Protein AF-A0A9E3NUK7-F1 (afdb_monomer)

Sequence (128 aa):
MSRGVGEIEGWSAVAWVAGMGAGVLVAAGILWMLARGASDRPPEAPTYRTAGSPGSRRRSHLRGLAIVVLVVGLLSQLSYAGLYVELVRAAFGAPVRPSISGDLFFWVFLVDATVAGGALASGWRSTD

Foldseek 3Di:
DDDDPAKDWAVRVVCLLVVLLVLLLVLLVVLLVLLVVLVPDPDPDPVQPDCPRPSNVLSVLSNVLSVVSNVLSVVLSVLQVVLVVQVVCVVVVHPGMRIDGRVSSVVSCVVSCCSSVVSSVVSVVVVD

Mean predicted aligned error: 8.3 Å

Solvent-accessible surface area (backbone atoms only — not comparable to full-atom values): 7069 Å² total; per-residue (Å²): 134,83,81,65,93,52,62,36,55,40,72,58,35,53,50,51,56,52,48,52,54,50,51,38,52,50,50,24,47,51,33,46,50,54,36,49,59,69,65,72,58,78,80,76,53,86,84,54,74,52,96,74,31,72,69,56,51,52,33,52,49,28,46,48,44,22,49,49,35,48,51,52,46,51,55,52,54,56,74,44,48,65,34,54,54,33,47,53,41,33,75,72,69,43,98,55,74,29,50,40,56,39,66,61,50,49,55,49,48,52,51,49,52,50,52,42,48,50,43,49,53,54,52,53,65,69,74,113

pLDDT: mean 80.78, std 13.3, range [41.88, 94.75]

Radius of gyration: 19.94 Å; Cα contacts (8 Å, |Δi|>4): 101; chains: 1; bounding box: 59×18×53 Å

Nearest PDB structures (foldseek):
  7vg4-assembly1_A  TM=4.028E-01  e=2.591E+00  Methylorubrum extorquens AM1
  7vg5-assembly1_B  TM=3.875E-01  e=5.071E+00  Methylorubrum extorquens AM1

Structure (mmCIF, N/CA/C/O backbone):
data_AF-A0A9E3NUK7-F1
#
_entry.id   AF-A0A9E3NUK7-F1
#
loop_
_atom_site.group_PDB
_atom_site.id
_atom_site.type_symbol
_atom_site.label_atom_id
_atom_site.label_alt_id
_atom_site.label_comp_id
_atom_site.label_asym_id
_atom_site.label_entity_id
_atom_site.label_seq_id
_atom_site.pdbx_PDB_ins_code
_atom_site.Cartn_x
_atom_site.Cartn_y
_atom_site.Cartn_z
_atom_site.occupancy
_atom_site.B_iso_or_equiv
_atom_site.auth_seq_id
_atom_site.auth_comp_id
_atom_site.auth_asym_id
_atom_site.auth_atom_id
_atom_site.pdbx_PDB_model_num
ATOM 1 N N . MET A 1 1 ? -27.923 7.303 17.378 1.00 42.66 1 MET A N 1
ATOM 2 C CA . MET A 1 1 ? -26.958 7.320 16.260 1.00 42.66 1 MET A CA 1
ATOM 3 C C . MET A 1 1 ? -27.036 5.964 15.583 1.00 42.66 1 MET A C 1
ATOM 5 O O . MET A 1 1 ? -26.711 4.969 16.217 1.00 42.66 1 MET A O 1
ATOM 9 N N . SER A 1 2 ? -27.617 5.901 14.386 1.00 41.88 2 SER A N 1
ATOM 10 C CA . SER A 1 2 ? -27.745 4.664 13.611 1.00 41.88 2 SER A CA 1
ATOM 11 C C . SER A 1 2 ? -26.354 4.192 13.189 1.00 41.88 2 SER A C 1
ATOM 13 O O . SER A 1 2 ? -25.659 4.936 12.502 1.00 41.88 2 SER A O 1
ATOM 15 N N . ARG A 1 3 ? -25.945 2.991 13.612 1.00 52.12 3 ARG A N 1
ATOM 16 C CA . ARG A 1 3 ? -24.728 2.340 13.106 1.00 52.12 3 ARG A CA 1
ATOM 17 C C . ARG A 1 3 ? -24.879 2.168 11.596 1.00 52.12 3 ARG A C 1
ATOM 19 O O . ARG A 1 3 ? -25.889 1.614 11.155 1.00 52.12 3 ARG A O 1
ATOM 26 N N . GLY A 1 4 ? -23.940 2.706 10.823 1.00 54.78 4 GLY A N 1
ATOM 27 C CA . GLY A 1 4 ? -23.966 2.594 9.371 1.00 54.78 4 GLY A CA 1
ATOM 28 C C . GLY A 1 4 ? -23.778 1.136 8.971 1.00 54.78 4 GLY A C 1
ATOM 29 O O . GLY A 1 4 ? -22.843 0.477 9.421 1.00 54.78 4 GLY A O 1
ATOM 30 N N . VAL A 1 5 ? -24.674 0.611 8.138 1.00 52.59 5 VAL A N 1
ATOM 31 C CA . VAL A 1 5 ? -24.473 -0.672 7.457 1.00 52.59 5 VAL A CA 1
ATOM 32 C C . VAL A 1 5 ? -23.219 -0.515 6.588 1.00 52.59 5 VAL A C 1
ATOM 34 O O . VAL A 1 5 ? -23.287 0.119 5.541 1.00 52.59 5 VAL A O 1
ATOM 37 N N . GLY A 1 6 ? -22.067 -1.003 7.062 1.00 73.31 6 GLY A N 1
ATOM 38 C CA . GLY A 1 6 ? -20.789 -0.897 6.346 1.00 73.31 6 GLY A CA 1
ATOM 39 C C . GLY A 1 6 ? -19.540 -0.615 7.188 1.00 73.31 6 GLY A C 1
ATOM 40 O O . GLY A 1 6 ? -18.469 -0.490 6.609 1.00 73.31 6 GLY A O 1
ATOM 41 N N . GLU A 1 7 ? -19.612 -0.497 8.514 1.00 82.50 7 GLU A N 1
ATOM 42 C CA . GLU A 1 7 ? -18.404 -0.299 9.335 1.00 82.50 7 GLU A CA 1
ATOM 43 C C . GLU A 1 7 ? -17.578 -1.593 9.474 1.00 82.50 7 GLU A C 1
ATOM 45 O O . GLU A 1 7 ? -18.109 -2.669 9.752 1.00 82.50 7 GLU A O 1
ATOM 50 N N . ILE A 1 8 ? -16.260 -1.484 9.281 1.00 81.44 8 ILE A N 1
ATOM 51 C CA . ILE A 1 8 ? -15.299 -2.557 9.561 1.00 81.44 8 ILE A CA 1
ATOM 52 C C . ILE A 1 8 ? -14.780 -2.327 10.979 1.00 81.44 8 ILE A C 1
ATOM 54 O O . ILE A 1 8 ? -14.177 -1.289 11.251 1.00 81.44 8 ILE A O 1
ATOM 58 N N . GLU A 1 9 ? -15.004 -3.281 11.884 1.00 86.75 9 GLU A N 1
ATOM 59 C CA . GLU A 1 9 ? -14.712 -3.119 13.312 1.00 86.75 9 GLU A CA 1
ATOM 60 C C . GLU A 1 9 ? -13.558 -3.998 13.822 1.00 86.75 9 GLU A C 1
ATOM 62 O O . GLU A 1 9 ? -13.230 -5.078 13.310 1.00 86.75 9 GLU A O 1
ATOM 67 N N . GLY A 1 10 ? -12.982 -3.542 14.930 1.00 85.06 10 GLY A N 1
ATOM 68 C CA . GLY A 1 10 ? -12.021 -4.255 15.748 1.00 85.06 10 GLY A CA 1
ATOM 69 C C . GLY A 1 10 ? -10.706 -4.518 15.027 1.00 85.06 10 GLY A C 1
ATOM 70 O O . GLY A 1 10 ? -10.231 -3.736 14.207 1.00 85.06 10 GLY A O 1
ATOM 71 N N . TRP A 1 11 ? -10.103 -5.661 15.337 1.00 86.62 11 TRP A N 1
ATOM 72 C CA . TRP A 1 11 ? -8.810 -6.056 14.777 1.00 86.62 11 TRP A CA 1
ATOM 73 C C . TRP A 1 11 ? -8.842 -6.296 13.266 1.00 86.62 11 TRP A C 1
ATOM 75 O O . TRP A 1 11 ? -7.802 -6.204 12.620 1.00 86.62 11 TRP A O 1
ATOM 85 N N . SER A 1 12 ? -10.021 -6.554 12.690 1.00 85.06 12 SER A N 1
ATOM 86 C CA . SER A 1 12 ? -10.162 -6.713 11.241 1.00 85.06 12 SER A CA 1
ATOM 87 C C . SER A 1 12 ? -9.862 -5.407 10.497 1.00 85.06 12 SER A C 1
ATOM 89 O O . SER A 1 12 ? -9.126 -5.421 9.515 1.00 85.06 12 SER A O 1
ATOM 91 N N . ALA A 1 13 ? -10.325 -4.269 11.023 1.00 85.44 13 ALA A N 1
ATOM 92 C CA . ALA A 1 13 ? -10.046 -2.940 10.486 1.00 85.44 13 ALA A CA 1
ATOM 93 C C . ALA A 1 13 ? -8.539 -2.642 10.463 1.00 85.44 13 ALA A C 1
ATOM 95 O O . ALA A 1 13 ? -7.984 -2.194 9.461 1.00 85.44 13 ALA A O 1
ATOM 96 N N . VAL A 1 14 ? -7.861 -2.981 11.561 1.00 86.25 14 VAL A N 1
ATOM 97 C CA . VAL A 1 14 ? -6.409 -2.833 11.710 1.00 86.25 14 VAL A CA 1
ATOM 98 C C . VAL A 1 14 ? -5.666 -3.702 10.699 1.00 86.25 14 VAL A C 1
ATOM 100 O O . VAL A 1 14 ? -4.756 -3.221 10.024 1.00 86.25 14 VAL A O 1
ATOM 103 N N . ALA A 1 15 ? -6.067 -4.970 10.570 1.00 88.50 15 ALA A N 1
ATOM 104 C CA . ALA A 1 15 ? -5.456 -5.910 9.638 1.00 88.50 15 ALA A CA 1
ATOM 105 C C . ALA A 1 15 ? -5.589 -5.443 8.182 1.00 88.50 15 ALA A C 1
ATOM 107 O O . ALA A 1 15 ? -4.630 -5.554 7.422 1.00 88.50 15 ALA A O 1
ATOM 108 N N . TRP A 1 16 ? -6.732 -4.867 7.804 1.00 88.06 16 TRP A N 1
ATOM 109 C CA . TRP A 1 16 ? -6.950 -4.327 6.462 1.00 88.06 16 TRP A CA 1
ATOM 110 C C . TRP A 1 16 ? -6.052 -3.131 6.148 1.00 88.06 16 TRP A C 1
ATOM 112 O O . TRP A 1 16 ? -5.393 -3.120 5.108 1.00 88.06 16 TRP A O 1
ATOM 122 N N . VAL A 1 17 ? -5.967 -2.155 7.055 1.00 87.56 17 VAL A N 1
ATOM 123 C CA . VAL A 1 17 ? -5.115 -0.968 6.861 1.00 87.56 17 VAL A CA 1
ATOM 124 C C . VAL A 1 17 ? -3.636 -1.347 6.828 1.00 87.56 17 VAL A C 1
ATOM 126 O O . VAL A 1 17 ? -2.904 -0.901 5.940 1.00 87.56 17 VAL A O 1
ATOM 129 N N . ALA A 1 18 ? -3.206 -2.227 7.739 1.00 88.00 18 ALA A N 1
ATOM 130 C CA . ALA A 1 18 ? -1.844 -2.752 7.760 1.00 88.00 18 ALA A CA 1
ATOM 131 C C . ALA A 1 18 ? -1.526 -3.563 6.493 1.00 88.00 18 ALA A C 1
ATOM 133 O O . ALA A 1 18 ? -0.453 -3.406 5.911 1.00 88.00 18 ALA A O 1
ATOM 134 N N . GLY A 1 19 ? -2.469 -4.392 6.035 1.00 89.12 19 GLY A N 1
ATOM 135 C CA . GLY A 1 19 ? -2.349 -5.184 4.813 1.00 89.12 19 GLY A CA 1
ATOM 136 C C . GLY A 1 19 ? -2.222 -4.320 3.560 1.00 89.12 19 GLY A C 1
ATOM 137 O O . GLY A 1 19 ? -1.340 -4.570 2.739 1.00 89.12 19 GLY A O 1
ATOM 138 N N . MET A 1 20 ? -3.029 -3.261 3.437 1.00 87.94 20 MET A N 1
ATOM 139 C CA . MET A 1 20 ? -2.886 -2.272 2.362 1.00 87.94 20 MET A CA 1
ATOM 140 C C . MET A 1 20 ? -1.509 -1.610 2.387 1.00 87.94 20 MET A C 1
ATOM 142 O O . MET A 1 20 ? -0.825 -1.580 1.364 1.00 87.94 20 MET A O 1
ATOM 146 N N . GLY A 1 21 ? -1.072 -1.135 3.559 1.00 87.56 21 GLY A N 1
ATOM 147 C CA . GLY A 1 21 ? 0.247 -0.523 3.716 1.00 87.56 21 GLY A CA 1
ATOM 148 C C . GLY A 1 21 ? 1.374 -1.469 3.290 1.00 87.56 21 GLY A C 1
ATOM 149 O O . GLY A 1 21 ? 2.260 -1.083 2.528 1.00 87.56 21 GLY A O 1
ATOM 150 N N . ALA A 1 22 ? 1.304 -2.737 3.704 1.00 91.31 22 ALA A N 1
ATOM 151 C CA . ALA A 1 22 ? 2.257 -3.763 3.294 1.00 91.31 22 ALA A CA 1
ATOM 152 C C . ALA A 1 22 ? 2.230 -4.016 1.776 1.00 91.31 22 ALA A C 1
ATOM 154 O O . ALA A 1 22 ? 3.287 -4.098 1.150 1.00 91.31 22 ALA A O 1
ATOM 155 N N . GLY A 1 23 ? 1.044 -4.086 1.163 1.00 89.50 23 GLY A N 1
ATOM 156 C CA . GLY A 1 23 ? 0.888 -4.275 -0.282 1.00 89.50 23 GLY A CA 1
ATOM 157 C C . GLY A 1 23 ? 1.522 -3.151 -1.106 1.00 89.50 23 GLY A C 1
ATOM 158 O O . GLY A 1 23 ? 2.255 -3.421 -2.059 1.00 89.50 23 GLY A O 1
ATOM 159 N N . VAL A 1 24 ? 1.321 -1.894 -0.697 1.00 89.94 24 VAL A N 1
ATOM 160 C CA . VAL A 1 24 ? 1.959 -0.722 -1.323 1.00 89.94 24 VAL A CA 1
ATOM 161 C C . VAL A 1 24 ? 3.4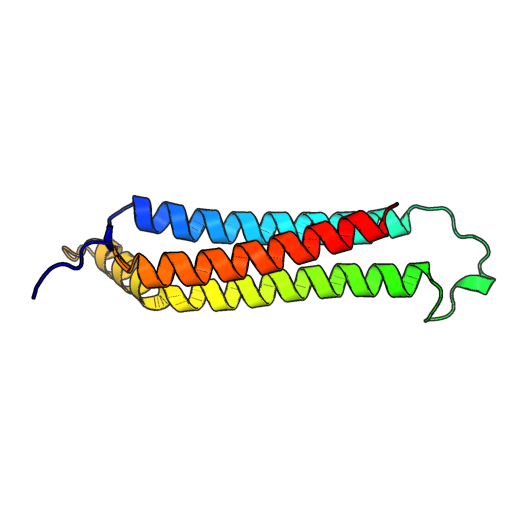85 -0.815 -1.234 1.00 89.94 24 VAL A C 1
ATOM 163 O O . VAL A 1 24 ? 4.176 -0.588 -2.231 1.00 89.94 24 VAL A O 1
ATOM 166 N N . LEU A 1 25 ? 4.027 -1.180 -0.067 1.00 92.19 25 LEU A N 1
ATOM 167 C CA . LEU A 1 25 ? 5.473 -1.337 0.122 1.00 92.19 25 LEU A CA 1
ATOM 168 C C . LEU A 1 25 ? 6.052 -2.433 -0.778 1.00 92.19 25 LEU A C 1
ATOM 170 O O . LEU A 1 25 ? 7.112 -2.238 -1.375 1.00 92.19 25 LEU A O 1
ATOM 174 N N . VAL A 1 26 ? 5.349 -3.560 -0.921 1.00 94.75 26 VAL A N 1
ATOM 175 C CA . VAL A 1 26 ? 5.745 -4.642 -1.834 1.00 94.75 26 VAL A CA 1
ATOM 176 C C . VAL A 1 26 ? 5.741 -4.154 -3.283 1.00 94.75 26 VAL A C 1
ATOM 178 O O . VAL A 1 26 ? 6.726 -4.362 -3.990 1.00 94.75 26 VAL A O 1
ATOM 181 N N . ALA A 1 27 ? 4.694 -3.450 -3.722 1.00 91.44 27 ALA A N 1
ATOM 182 C CA . ALA A 1 27 ? 4.612 -2.909 -5.080 1.00 91.44 27 ALA A CA 1
ATOM 183 C C . ALA A 1 27 ? 5.758 -1.926 -5.381 1.00 91.44 27 ALA A C 1
ATOM 185 O O . ALA A 1 27 ? 6.444 -2.048 -6.401 1.00 91.44 27 ALA A O 1
ATOM 186 N N . ALA A 1 28 ? 6.026 -0.993 -4.464 1.00 91.50 28 ALA A N 1
ATOM 187 C CA . ALA A 1 28 ? 7.153 -0.071 -4.575 1.00 91.50 28 ALA A CA 1
ATOM 188 C C . ALA A 1 28 ? 8.504 -0.811 -4.588 1.00 91.50 28 ALA A C 1
ATOM 190 O O . ALA A 1 28 ? 9.390 -0.474 -5.378 1.00 91.50 28 ALA A O 1
ATOM 191 N N . GLY A 1 29 ? 8.652 -1.850 -3.760 1.00 92.19 29 GLY A N 1
ATOM 192 C CA . GLY A 1 29 ? 9.832 -2.710 -3.709 1.00 92.19 29 GLY A CA 1
ATOM 193 C C . GLY A 1 29 ? 10.093 -3.439 -5.027 1.00 92.19 29 GLY A C 1
ATOM 194 O O . GLY A 1 29 ? 11.222 -3.414 -5.517 1.00 92.19 29 GLY A O 1
ATOM 195 N N . ILE A 1 30 ? 9.056 -4.007 -5.651 1.00 91.81 30 ILE A N 1
ATOM 196 C CA . ILE A 1 30 ? 9.150 -4.656 -6.968 1.00 91.81 30 ILE A CA 1
ATOM 197 C C . ILE A 1 30 ? 9.636 -3.653 -8.016 1.00 91.81 30 ILE A C 1
ATOM 199 O O . ILE A 1 30 ? 10.619 -3.917 -8.706 1.00 91.81 30 ILE A O 1
ATOM 203 N N . LEU A 1 31 ? 9.021 -2.469 -8.100 1.00 90.56 31 LEU A N 1
ATOM 204 C CA . LEU A 1 31 ? 9.445 -1.421 -9.039 1.00 90.56 31 LEU A CA 1
ATOM 205 C C . LEU A 1 31 ? 10.900 -0.995 -8.806 1.00 90.56 31 LEU A C 1
ATOM 207 O O . LEU A 1 31 ? 11.655 -0.775 -9.757 1.00 90.56 31 LEU A O 1
ATOM 211 N N . TRP A 1 32 ? 11.321 -0.930 -7.544 1.00 90.81 32 TRP A N 1
ATOM 212 C CA . TRP A 1 32 ? 12.698 -0.619 -7.183 1.00 90.81 32 TRP A CA 1
ATOM 213 C C . TRP A 1 32 ? 13.682 -1.730 -7.572 1.00 90.81 32 TRP A C 1
ATOM 215 O O . TRP A 1 32 ? 14.771 -1.436 -8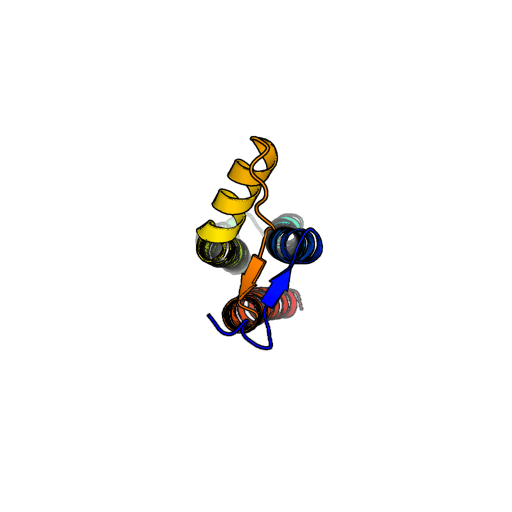.070 1.00 90.81 32 TRP A O 1
ATOM 225 N N . MET A 1 33 ? 13.308 -2.999 -7.391 1.00 88.62 33 MET A N 1
ATOM 226 C CA . MET A 1 33 ? 14.092 -4.155 -7.837 1.00 88.62 33 MET A CA 1
ATOM 227 C C . MET A 1 33 ? 14.220 -4.183 -9.362 1.00 88.62 33 MET A C 1
ATOM 229 O O . MET A 1 33 ? 15.333 -4.321 -9.868 1.00 88.62 33 MET A O 1
ATOM 233 N N . LEU A 1 34 ? 13.131 -3.944 -10.098 1.00 85.25 34 LEU A N 1
ATOM 234 C CA . LEU A 1 34 ? 13.154 -3.823 -11.560 1.00 85.25 34 LEU A CA 1
ATOM 235 C C . LEU A 1 34 ? 14.074 -2.676 -12.016 1.00 85.25 34 LEU A C 1
ATOM 237 O O . LEU A 1 34 ? 14.862 -2.832 -12.950 1.00 85.25 34 LEU A O 1
ATOM 241 N N . ALA A 1 35 ? 14.056 -1.541 -11.307 1.00 83.44 35 ALA A N 1
ATOM 242 C CA . ALA A 1 35 ? 14.955 -0.417 -11.575 1.00 83.44 35 ALA A CA 1
ATOM 243 C C . ALA A 1 35 ? 16.437 -0.728 -11.284 1.00 83.44 35 ALA A C 1
ATOM 245 O O . ALA A 1 35 ? 17.321 -0.061 -11.833 1.00 83.44 35 ALA A O 1
ATOM 246 N N . ARG A 1 36 ? 16.728 -1.695 -10.401 1.00 80.75 36 ARG A N 1
ATOM 247 C CA . ARG A 1 36 ? 18.088 -2.193 -10.136 1.00 80.75 36 ARG A CA 1
ATOM 248 C C . ARG A 1 36 ? 18.529 -3.215 -11.178 1.00 80.75 36 ARG A C 1
ATOM 250 O O . ARG A 1 36 ? 19.623 -3.053 -11.693 1.00 80.75 36 ARG A O 1
ATOM 257 N N . GLY A 1 37 ? 17.680 -4.176 -11.547 1.00 70.12 37 GLY A N 1
ATOM 258 C CA . GLY A 1 37 ? 17.998 -5.183 -12.570 1.00 70.12 37 GLY A CA 1
ATOM 259 C C . GLY A 1 37 ? 18.292 -4.580 -13.950 1.00 70.12 37 GLY A C 1
ATOM 260 O O . GLY A 1 37 ? 19.134 -5.084 -14.687 1.00 70.12 37 GLY A O 1
ATOM 261 N N . ALA A 1 38 ? 17.705 -3.422 -14.272 1.00 61.00 38 ALA A N 1
ATOM 262 C CA . ALA A 1 38 ? 18.085 -2.637 -15.452 1.00 61.00 38 ALA A CA 1
ATOM 263 C C . ALA A 1 38 ? 19.551 -2.131 -15.437 1.00 61.00 38 ALA A C 1
ATOM 265 O O . ALA A 1 38 ? 20.035 -1.653 -16.460 1.00 61.00 38 ALA A O 1
ATOM 266 N N . SER A 1 39 ? 20.251 -2.209 -14.297 1.00 56.03 39 SER A N 1
ATOM 267 C CA . SER A 1 39 ? 21.649 -1.796 -14.112 1.00 56.03 39 SER A CA 1
ATOM 268 C C . SER A 1 39 ? 22.668 -2.902 -14.405 1.00 56.03 39 SER A C 1
ATOM 270 O O . SER A 1 39 ? 23.831 -2.567 -14.622 1.00 56.03 39 SER A O 1
ATOM 272 N N . ASP A 1 40 ? 22.254 -4.173 -14.397 1.00 56.47 40 ASP A N 1
ATOM 273 C CA . ASP A 1 40 ? 23.157 -5.331 -14.516 1.00 56.47 40 ASP A CA 1
ATOM 274 C C . ASP A 1 40 ? 23.311 -5.828 -15.961 1.00 56.47 40 ASP A C 1
ATOM 276 O O . ASP A 1 40 ? 24.111 -6.722 -16.239 1.00 56.47 40 ASP A O 1
ATOM 280 N N . ARG A 1 41 ? 22.581 -5.233 -16.916 1.00 57.09 41 ARG A N 1
ATOM 281 C CA . ARG A 1 41 ? 22.853 -5.453 -18.342 1.00 57.09 41 ARG A CA 1
ATOM 282 C C . ARG A 1 41 ? 24.204 -4.805 -18.683 1.00 57.09 41 ARG A C 1
ATOM 284 O O . ARG A 1 41 ? 24.401 -3.635 -18.338 1.00 57.09 41 ARG A O 1
ATOM 291 N N . PRO A 1 42 ? 25.138 -5.542 -19.314 1.00 50.28 42 PRO A N 1
ATOM 292 C CA . PRO A 1 42 ? 26.485 -5.051 -19.564 1.00 50.28 42 PRO A CA 1
ATOM 293 C C . PRO A 1 42 ? 26.426 -3.741 -20.359 1.00 50.28 42 PRO A C 1
ATOM 295 O O . PRO A 1 42 ? 25.582 -3.601 -21.246 1.00 50.28 42 PRO A O 1
ATOM 298 N N . PRO A 1 43 ? 27.277 -2.756 -20.029 1.00 53.03 43 PRO A N 1
ATOM 299 C CA . PRO A 1 43 ? 27.250 -1.461 -20.685 1.00 53.03 43 PRO A CA 1
ATOM 300 C C . PRO A 1 43 ? 27.580 -1.632 -22.169 1.00 53.03 43 PRO A C 1
ATOM 302 O O . PRO A 1 43 ? 28.724 -1.909 -22.529 1.00 53.03 43 PRO A O 1
ATOM 305 N N . GLU A 1 44 ? 26.588 -1.429 -23.035 1.00 55.59 44 GLU A N 1
ATOM 306 C CA . GLU A 1 44 ? 26.821 -1.159 -24.451 1.00 55.59 44 GLU A CA 1
ATOM 307 C C . GLU A 1 44 ? 27.571 0.172 -24.556 1.00 55.59 44 GLU A C 1
ATOM 309 O O . GLU A 1 44 ? 26.975 1.240 -24.530 1.00 55.59 44 GLU A O 1
ATOM 314 N N . ALA A 1 45 ? 28.899 0.075 -24.598 1.00 54.97 45 ALA A N 1
ATOM 315 C CA . ALA A 1 45 ? 29.885 1.135 -24.775 1.00 54.97 45 ALA A CA 1
ATOM 316 C C . ALA A 1 45 ? 29.832 2.337 -23.782 1.00 54.97 45 ALA A C 1
ATOM 318 O O . ALA A 1 45 ? 28.803 2.979 -23.563 1.00 54.97 45 ALA A O 1
ATOM 319 N N . PRO A 1 46 ? 30.982 2.756 -23.217 1.00 55.44 46 PRO A N 1
ATOM 320 C CA . PRO A 1 46 ? 31.072 3.912 -22.312 1.00 55.44 46 PRO A CA 1
ATOM 321 C C . PRO A 1 46 ? 30.608 5.246 -22.934 1.00 55.44 46 PRO A C 1
ATOM 323 O O . PRO A 1 46 ? 30.329 6.195 -22.203 1.00 55.44 46 PRO A O 1
ATOM 326 N N . THR A 1 47 ? 30.457 5.315 -24.258 1.00 55.12 47 THR A N 1
ATOM 327 C CA . THR A 1 47 ? 29.950 6.477 -25.004 1.00 55.12 47 THR A CA 1
ATOM 328 C C . THR A 1 47 ? 28.435 6.693 -24.886 1.00 55.12 47 THR A C 1
ATOM 330 O O . THR A 1 47 ? 27.980 7.814 -25.096 1.00 55.12 47 THR A O 1
ATOM 333 N N . TYR A 1 48 ? 27.648 5.689 -24.477 1.00 51.94 48 TYR A N 1
ATOM 334 C CA . TYR A 1 48 ? 26.190 5.816 -24.289 1.00 51.94 48 TYR A CA 1
ATOM 335 C C . TYR A 1 48 ? 25.774 6.272 -22.884 1.00 51.94 48 TYR A C 1
ATOM 337 O O . TYR A 1 48 ? 24.585 6.371 -22.576 1.00 51.94 48 TYR A O 1
ATOM 345 N N . ARG A 1 49 ? 26.726 6.575 -21.995 1.00 55.12 49 ARG A N 1
ATOM 346 C CA . ARG A 1 49 ? 26.445 7.004 -20.616 1.00 55.12 49 ARG A CA 1
ATOM 347 C C . ARG A 1 49 ? 26.229 8.517 -20.493 1.00 55.12 49 ARG A C 1
ATOM 349 O O . ARG A 1 49 ? 26.598 9.118 -19.492 1.00 55.12 49 ARG A O 1
ATOM 356 N N . THR A 1 50 ? 25.631 9.151 -21.494 1.00 58.03 50 THR A N 1
ATOM 357 C CA . THR A 1 50 ? 25.113 10.515 -21.359 1.00 58.03 50 THR A CA 1
ATOM 358 C C . THR A 1 50 ? 23.766 10.477 -20.637 1.00 58.03 50 THR A C 1
ATOM 360 O O . THR A 1 50 ? 22.950 9.572 -20.841 1.00 58.03 50 THR A O 1
ATOM 363 N N . ALA A 1 51 ? 23.533 11.443 -19.744 1.00 53.16 51 ALA A N 1
ATOM 364 C CA . ALA A 1 51 ? 22.238 11.637 -19.101 1.00 53.16 51 ALA A CA 1
ATOM 365 C C . ALA A 1 51 ? 21.165 11.779 -20.195 1.00 53.16 51 ALA A C 1
ATOM 367 O O . ALA A 1 51 ? 21.155 12.762 -20.928 1.00 53.16 51 ALA A O 1
ATOM 368 N N . GLY A 1 52 ? 20.314 10.762 -20.361 1.00 58.16 52 GLY A N 1
ATOM 369 C CA . GLY A 1 52 ? 19.333 10.721 -21.446 1.00 58.16 52 GLY A CA 1
ATOM 370 C C . GLY A 1 52 ? 19.359 9.467 -22.317 1.00 58.16 52 GLY A C 1
ATOM 371 O O . GLY A 1 52 ? 18.440 9.323 -23.124 1.00 58.16 52 GLY A O 1
ATOM 372 N N . SER A 1 53 ? 20.315 8.548 -22.145 1.00 61.66 53 SER A N 1
ATOM 373 C CA . SER A 1 53 ? 20.280 7.250 -22.832 1.00 61.66 53 SER A CA 1
ATOM 374 C C . SER A 1 53 ? 19.059 6.406 -22.426 1.00 61.66 53 SER A C 1
ATOM 376 O O . SER A 1 53 ? 18.566 6.558 -21.299 1.00 61.66 53 SER A O 1
ATOM 378 N N . PRO A 1 54 ? 18.544 5.516 -23.298 1.00 66.56 54 PRO A N 1
ATOM 379 C CA . PRO A 1 54 ? 17.281 4.804 -23.069 1.00 66.56 54 PRO A CA 1
ATOM 380 C C . PRO A 1 54 ? 17.208 4.063 -21.723 1.00 66.56 54 PRO A C 1
ATOM 382 O O . PRO A 1 54 ? 16.202 4.155 -21.017 1.00 66.56 54 PRO A O 1
ATOM 385 N N . GLY A 1 55 ? 18.303 3.422 -21.299 1.00 66.12 55 GLY A N 1
ATOM 386 C CA . GLY A 1 55 ? 18.389 2.752 -19.995 1.00 66.12 55 GLY A CA 1
ATOM 387 C C . GLY A 1 55 ? 18.317 3.708 -18.795 1.00 66.12 55 GLY A C 1
ATOM 388 O O . GLY A 1 55 ? 17.724 3.372 -17.769 1.00 66.12 55 GLY A O 1
ATOM 389 N N . SER A 1 56 ? 18.849 4.930 -18.919 1.00 68.81 56 SER A N 1
ATOM 390 C CA . SER A 1 56 ? 18.810 5.928 -17.838 1.00 68.81 56 SER A CA 1
ATOM 391 C C . SER A 1 56 ? 17.410 6.521 -17.633 1.00 68.81 56 SER A C 1
ATOM 393 O O . SER A 1 56 ? 16.962 6.629 -16.489 1.00 68.81 56 SER A O 1
ATOM 395 N N . ARG A 1 57 ? 16.682 6.808 -18.726 1.00 72.75 57 ARG A N 1
ATOM 396 C CA . ARG A 1 57 ? 15.277 7.266 -18.694 1.00 72.75 57 ARG A CA 1
ATOM 397 C C . ARG A 1 57 ? 14.342 6.208 -18.119 1.00 72.75 57 ARG A C 1
ATOM 399 O O . ARG A 1 57 ? 13.435 6.510 -17.350 1.00 72.75 57 ARG A O 1
ATOM 406 N N . ARG A 1 58 ? 14.581 4.945 -18.464 1.00 75.44 58 ARG A N 1
ATOM 407 C CA . ARG A 1 58 ? 13.770 3.827 -17.986 1.00 75.44 58 ARG A CA 1
ATOM 408 C C . ARG A 1 58 ? 13.922 3.603 -16.479 1.00 75.44 58 ARG A C 1
ATOM 410 O O . ARG A 1 58 ? 12.936 3.416 -15.770 1.00 75.44 58 ARG A O 1
ATOM 417 N N . ARG A 1 59 ? 15.150 3.709 -15.967 1.00 78.06 59 ARG A N 1
ATOM 418 C CA . ARG A 1 59 ? 15.444 3.626 -14.530 1.00 78.06 59 ARG A CA 1
ATOM 419 C C . ARG A 1 59 ? 14.824 4.777 -13.738 1.00 78.06 59 ARG A C 1
ATOM 421 O O . ARG A 1 59 ? 14.284 4.539 -12.657 1.00 78.06 59 ARG A O 1
ATOM 428 N N . SER A 1 60 ? 14.915 6.012 -14.240 1.00 83.56 60 SER A N 1
ATOM 429 C CA . SER A 1 60 ? 14.295 7.164 -13.574 1.00 83.56 60 SER A CA 1
ATOM 430 C C . SER A 1 60 ? 12.771 7.046 -13.558 1.00 83.56 60 SER A C 1
ATOM 432 O O . SER A 1 60 ? 12.164 7.356 -12.538 1.00 83.56 60 SER A O 1
ATOM 434 N N . HIS A 1 61 ? 12.169 6.514 -14.626 1.00 86.06 61 HIS A N 1
ATOM 435 C CA . HIS A 1 61 ? 10.732 6.262 -14.694 1.00 86.06 61 HIS A CA 1
ATOM 436 C C . HIS A 1 61 ? 10.258 5.243 -13.646 1.00 86.06 61 HIS A C 1
ATOM 438 O O . HIS A 1 61 ? 9.363 5.558 -12.867 1.00 86.06 61 HIS A O 1
ATOM 444 N N . LEU A 1 62 ? 10.893 4.066 -13.549 1.00 86.94 62 LEU A N 1
ATOM 445 C CA . LEU A 1 62 ? 10.524 3.042 -12.554 1.00 86.94 62 LEU A CA 1
ATOM 446 C C . LEU A 1 62 ? 10.683 3.537 -11.109 1.00 86.94 62 LEU A C 1
ATOM 448 O O . LEU A 1 62 ? 9.838 3.262 -10.259 1.00 86.94 62 LEU A O 1
ATOM 452 N N . ARG A 1 63 ? 11.741 4.310 -10.826 1.00 87.19 63 ARG A N 1
ATOM 453 C CA . ARG A 1 63 ? 11.914 4.965 -9.520 1.00 87.19 63 ARG A CA 1
ATOM 454 C C . ARG A 1 63 ? 10.827 5.999 -9.253 1.00 87.19 63 ARG A C 1
ATOM 456 O O . ARG A 1 63 ? 10.315 6.048 -8.142 1.00 87.19 63 ARG A O 1
ATOM 463 N N . GLY A 1 64 ? 10.472 6.794 -10.262 1.00 88.00 64 GLY A N 1
ATOM 464 C CA . GLY A 1 64 ? 9.367 7.746 -10.186 1.00 88.00 64 GLY A CA 1
ATOM 465 C C . GLY A 1 64 ? 8.048 7.051 -9.851 1.00 88.00 64 GLY A C 1
ATOM 466 O O . GLY A 1 64 ? 7.371 7.469 -8.920 1.00 88.00 64 GLY A O 1
ATOM 467 N N . LEU A 1 65 ? 7.735 5.941 -10.526 1.00 91.00 65 LEU A N 1
ATOM 468 C CA . LEU A 1 65 ? 6.553 5.127 -10.228 1.00 91.00 65 LEU A CA 1
ATOM 469 C C . LEU A 1 65 ? 6.574 4.583 -8.795 1.00 91.00 65 LEU A C 1
ATOM 471 O O . LEU A 1 65 ? 5.573 4.698 -8.096 1.00 91.00 65 LEU A O 1
ATOM 475 N N . ALA A 1 66 ? 7.709 4.050 -8.329 1.00 91.12 66 ALA A N 1
ATOM 476 C CA . ALA A 1 66 ? 7.840 3.570 -6.953 1.00 91.12 66 ALA A CA 1
ATOM 477 C C . ALA A 1 66 ? 7.584 4.689 -5.928 1.00 91.12 66 ALA A C 1
ATOM 479 O O . ALA A 1 66 ? 6.876 4.475 -4.949 1.00 91.12 66 ALA A O 1
ATOM 480 N N . ILE A 1 67 ? 8.114 5.894 -6.171 1.00 93.12 67 ILE A N 1
ATOM 481 C CA . ILE A 1 67 ? 7.884 7.063 -5.311 1.00 93.12 67 ILE A CA 1
ATOM 482 C C . ILE A 1 67 ? 6.409 7.465 -5.326 1.00 93.12 67 ILE A C 1
ATOM 484 O O . ILE A 1 67 ? 5.847 7.698 -4.263 1.00 93.12 67 ILE A O 1
ATOM 488 N N . VAL A 1 68 ? 5.770 7.516 -6.499 1.00 92.38 68 VAL A N 1
ATOM 489 C CA . VAL A 1 68 ? 4.337 7.830 -6.610 1.00 92.38 68 VAL A CA 1
ATOM 490 C C . VAL A 1 68 ? 3.507 6.832 -5.806 1.00 92.38 68 VAL A C 1
ATOM 492 O O . VAL A 1 68 ? 2.675 7.254 -5.012 1.00 92.38 68 VAL A O 1
ATOM 495 N N . VAL A 1 69 ? 3.775 5.530 -5.942 1.00 92.12 69 VAL A N 1
ATOM 496 C CA . VAL A 1 69 ? 3.087 4.479 -5.173 1.00 92.12 69 VAL A CA 1
ATOM 497 C C . VAL A 1 69 ? 3.265 4.685 -3.665 1.00 92.12 69 VAL A C 1
ATOM 499 O O . VAL A 1 69 ? 2.287 4.616 -2.927 1.00 92.12 69 VAL A O 1
ATOM 502 N N . LEU A 1 70 ? 4.478 5.009 -3.203 1.00 92.12 70 LEU A N 1
ATOM 503 C CA . LEU A 1 70 ? 4.735 5.295 -1.786 1.00 92.12 70 LEU A CA 1
ATOM 504 C C . LEU A 1 70 ? 4.011 6.552 -1.293 1.00 92.12 70 LEU A C 1
ATOM 506 O O . LEU A 1 70 ? 3.464 6.542 -0.195 1.00 92.12 70 LEU A O 1
ATOM 510 N N . VAL A 1 71 ? 4.007 7.629 -2.082 1.00 92.19 71 VAL A N 1
ATOM 511 C CA . VAL A 1 71 ? 3.335 8.886 -1.721 1.00 92.19 71 VAL A CA 1
ATOM 512 C C . VAL A 1 71 ? 1.828 8.682 -1.645 1.00 92.19 71 VAL A C 1
ATOM 514 O O . VAL A 1 71 ? 1.222 9.088 -0.657 1.00 92.19 71 VAL A O 1
ATOM 517 N N . VAL A 1 72 ? 1.228 8.031 -2.645 1.00 91.50 72 VAL A N 1
ATOM 518 C CA . VAL A 1 72 ? -0.209 7.733 -2.638 1.00 91.50 72 VAL A CA 1
ATOM 519 C C . VAL A 1 72 ? -0.555 6.850 -1.445 1.00 91.50 72 VAL A C 1
ATOM 521 O O . VAL A 1 72 ? -1.424 7.224 -0.667 1.00 91.50 72 VAL A O 1
ATOM 524 N N . GLY A 1 73 ? 0.189 5.765 -1.212 1.00 89.06 73 GLY A N 1
ATOM 525 C CA . GLY A 1 73 ? -0.059 4.918 -0.049 1.00 89.06 73 GLY A CA 1
ATOM 526 C C . GLY A 1 73 ? 0.096 5.657 1.281 1.00 89.06 73 GLY A C 1
ATOM 527 O O . GLY A 1 73 ? -0.706 5.445 2.182 1.00 89.06 73 GLY A O 1
ATOM 528 N N . LEU A 1 74 ? 1.065 6.571 1.416 1.00 89.62 74 LEU A N 1
ATOM 529 C CA . LEU A 1 74 ? 1.200 7.402 2.617 1.00 89.62 74 LEU A CA 1
ATOM 530 C C . LEU A 1 74 ? -0.025 8.306 2.823 1.00 89.62 74 LEU A C 1
ATOM 532 O O . LEU A 1 74 ? -0.536 8.390 3.939 1.00 89.62 74 LEU A O 1
ATOM 536 N N . LEU A 1 75 ? -0.507 8.962 1.763 1.00 89.44 75 LEU A N 1
ATOM 537 C CA . LEU A 1 75 ? -1.716 9.789 1.822 1.00 89.44 75 LEU A CA 1
ATOM 538 C C . LEU A 1 75 ? -2.947 8.953 2.200 1.00 89.44 75 LEU A C 1
ATOM 540 O O . LEU A 1 75 ? -3.739 9.381 3.037 1.00 89.44 75 LEU A O 1
ATOM 544 N N . SER A 1 76 ? -3.057 7.740 1.664 1.00 85.88 76 SER A N 1
ATOM 545 C CA . SER A 1 76 ? -4.109 6.778 1.997 1.00 85.88 76 SER A CA 1
ATOM 546 C C . SER A 1 76 ? -4.057 6.342 3.464 1.00 85.88 76 SER A C 1
ATOM 548 O O . SER A 1 76 ? -5.093 6.264 4.119 1.00 85.88 76 SER A O 1
ATOM 550 N N . GLN A 1 77 ? -2.863 6.141 4.039 1.00 87.38 77 GLN A N 1
ATOM 551 C CA . GLN A 1 77 ? -2.720 5.861 5.475 1.00 87.38 77 GLN A CA 1
ATOM 552 C C . GLN A 1 77 ? -3.186 7.045 6.343 1.00 87.38 77 GLN A C 1
ATOM 554 O O . GLN A 1 77 ? -3.812 6.832 7.381 1.00 87.38 77 GLN A O 1
ATOM 559 N N . LEU A 1 78 ? -2.965 8.295 5.911 1.00 87.81 78 LEU A N 1
ATOM 560 C CA . LEU A 1 78 ? -3.463 9.479 6.629 1.00 87.81 78 LEU A CA 1
ATOM 561 C C . LEU A 1 78 ? -4.996 9.548 6.665 1.00 87.81 78 LEU A C 1
ATOM 563 O O . LEU A 1 78 ? -5.554 10.042 7.645 1.00 87.81 78 LEU A O 1
ATOM 567 N N . SER A 1 79 ? -5.690 9.011 5.658 1.00 86.31 79 SER A N 1
ATOM 568 C CA . SER A 1 79 ? -7.158 8.910 5.668 1.00 86.31 79 SER A CA 1
ATOM 569 C C . SER A 1 79 ? -7.689 8.042 6.816 1.00 86.31 79 SER A C 1
ATOM 571 O O . SER A 1 79 ? -8.828 8.224 7.241 1.00 86.31 79 SER A O 1
ATOM 573 N N . TYR A 1 80 ? -6.854 7.162 7.380 1.00 86.06 80 TYR A N 1
ATOM 574 C CA . TYR A 1 80 ? -7.175 6.331 8.541 1.00 86.06 80 TYR A CA 1
ATOM 575 C C . TYR A 1 80 ? -6.683 6.923 9.876 1.00 86.06 80 TYR A C 1
ATOM 577 O O . TYR A 1 80 ? -6.638 6.216 10.880 1.00 86.06 80 TYR A O 1
ATOM 585 N N 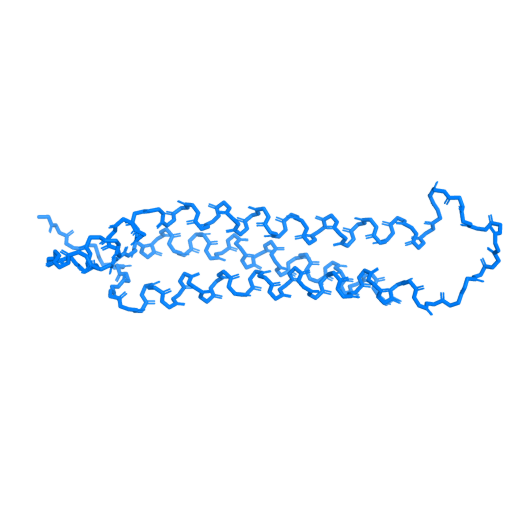. ALA A 1 81 ? -6.360 8.225 9.938 1.00 82.56 81 ALA A N 1
ATOM 586 C CA . ALA A 1 81 ? -5.947 8.920 11.169 1.00 82.56 81 ALA A CA 1
ATOM 587 C C . ALA A 1 81 ? -6.870 8.639 12.373 1.00 82.56 81 ALA A C 1
ATOM 589 O O . ALA A 1 81 ? -6.390 8.429 13.488 1.00 82.56 81 ALA A O 1
ATOM 590 N N . GLY A 1 82 ? -8.187 8.579 12.142 1.00 80.56 82 GLY A N 1
ATOM 591 C CA . GLY A 1 82 ? -9.178 8.256 13.174 1.00 80.56 82 GLY A CA 1
ATOM 592 C C . GLY A 1 82 ? -8.956 6.882 13.814 1.00 80.56 82 GLY A C 1
ATOM 593 O O . GLY A 1 82 ? -8.929 6.781 15.040 1.00 80.56 82 GLY A O 1
ATOM 594 N N . LEU A 1 83 ? -8.675 5.855 13.004 1.00 84.19 83 LEU A N 1
ATOM 595 C CA . LEU A 1 83 ? -8.375 4.503 13.482 1.00 84.19 83 LEU A CA 1
ATOM 596 C C . LEU A 1 83 ? -7.137 4.487 14.388 1.00 84.19 83 LEU A C 1
ATOM 598 O O . LEU A 1 83 ? -7.126 3.808 15.413 1.00 84.19 83 LEU A O 1
ATOM 602 N N . TYR A 1 84 ? -6.096 5.252 14.046 1.00 82.62 84 TYR A N 1
ATOM 603 C CA . TYR A 1 84 ? -4.893 5.337 14.878 1.00 82.62 84 TYR A CA 1
ATOM 604 C C . TYR A 1 84 ? -5.172 5.991 16.230 1.00 82.62 84 TYR A C 1
ATOM 606 O O . TYR A 1 84 ? -4.670 5.525 17.250 1.00 82.62 84 TYR A O 1
ATOM 614 N N . VAL A 1 85 ? -6.006 7.033 16.266 1.00 86.62 85 VAL A N 1
ATOM 615 C CA . VAL A 1 85 ? -6.431 7.654 17.529 1.00 86.62 85 VAL A CA 1
ATOM 616 C C . VAL A 1 85 ? -7.208 6.656 18.388 1.00 86.62 85 VAL A C 1
ATOM 618 O O . VAL A 1 85 ? -6.983 6.579 19.597 1.00 86.62 85 VAL A O 1
ATOM 621 N N . GLU A 1 86 ? -8.096 5.867 17.784 1.00 85.62 86 GLU A N 1
ATOM 622 C CA . GLU A 1 86 ? -8.850 4.821 18.483 1.00 85.62 86 GLU A CA 1
ATOM 623 C C . GLU A 1 86 ? -7.941 3.712 19.020 1.00 85.62 86 GLU A C 1
ATOM 625 O O . GLU A 1 86 ? -8.103 3.302 20.168 1.00 85.62 86 GLU A O 1
ATOM 630 N N . LEU A 1 87 ? -6.935 3.288 18.250 1.00 85.19 87 LEU A N 1
ATOM 631 C CA . LEU A 1 87 ? -5.920 2.327 18.690 1.00 85.19 87 LEU A CA 1
ATOM 632 C C . LEU A 1 87 ? -5.096 2.844 19.869 1.00 85.19 87 LEU A C 1
ATOM 634 O O . LEU A 1 87 ? -4.887 2.115 20.837 1.00 85.19 87 LEU A O 1
ATOM 638 N N . VAL A 1 88 ? -4.660 4.104 19.816 1.00 88.00 88 VAL A N 1
ATOM 639 C CA . VAL A 1 88 ? -3.931 4.739 20.920 1.00 88.00 88 VAL A CA 1
ATOM 640 C C . VAL A 1 88 ? -4.806 4.771 22.172 1.00 88.00 88 VAL A C 1
ATOM 642 O O . VAL A 1 88 ? -4.365 4.371 23.245 1.00 88.00 88 VAL A O 1
ATOM 645 N N . ARG A 1 89 ? -6.076 5.170 22.048 1.00 85.44 89 ARG A N 1
ATOM 646 C CA . ARG A 1 89 ? -7.023 5.177 23.176 1.00 85.44 89 ARG A CA 1
ATOM 647 C C . ARG A 1 89 ? -7.259 3.780 23.749 1.00 85.44 89 ARG A C 1
ATOM 649 O O . ARG A 1 89 ? -7.265 3.633 24.970 1.00 85.44 89 ARG A O 1
ATOM 656 N N . ALA A 1 90 ? -7.414 2.769 22.896 1.00 85.19 90 ALA A N 1
ATOM 657 C CA . ALA A 1 90 ? -7.555 1.379 23.320 1.00 85.19 90 ALA A CA 1
ATOM 658 C C . ALA A 1 90 ? -6.301 0.880 24.062 1.00 85.19 90 ALA A C 1
ATOM 660 O O . ALA A 1 90 ? -6.421 0.216 25.089 1.00 85.19 90 ALA A O 1
ATOM 661 N N . ALA A 1 91 ? -5.101 1.261 23.607 1.00 87.25 91 ALA A N 1
ATOM 662 C CA . ALA A 1 91 ? -3.842 0.933 24.280 1.00 87.25 91 ALA A CA 1
ATOM 663 C C . ALA A 1 91 ? -3.722 1.576 25.676 1.00 87.25 91 ALA A C 1
ATOM 665 O O . ALA A 1 91 ? -3.117 0.991 26.571 1.00 87.25 91 ALA A O 1
ATOM 666 N N . PHE A 1 92 ? -4.352 2.735 25.889 1.00 91.88 92 PHE A N 1
ATOM 667 C CA . PHE A 1 92 ? -4.468 3.387 27.199 1.00 91.88 92 PHE A CA 1
ATOM 668 C C . PHE A 1 92 ? -5.676 2.908 28.029 1.00 91.88 92 PHE A C 1
ATOM 670 O O . PHE A 1 92 ? -6.036 3.541 29.020 1.00 91.88 92 PHE A O 1
ATOM 677 N N . GLY A 1 93 ? -6.305 1.789 27.654 1.00 85.94 93 GLY A N 1
ATOM 678 C CA . GLY A 1 93 ? -7.363 1.148 28.440 1.00 85.94 93 GLY A CA 1
ATOM 679 C C . GLY A 1 93 ? -8.753 1.772 28.291 1.00 85.94 93 GLY A C 1
ATOM 680 O O . GLY A 1 93 ? -9.660 1.418 29.044 1.00 85.94 93 GLY A O 1
ATOM 681 N N . ALA A 1 94 ? -8.959 2.678 27.330 1.00 83.38 94 ALA A N 1
ATOM 682 C CA . ALA A 1 94 ? -10.295 3.179 27.031 1.00 83.38 94 ALA A CA 1
ATOM 683 C C . ALA A 1 94 ? -11.141 2.082 26.347 1.00 83.38 94 ALA A C 1
ATOM 685 O O . ALA A 1 94 ? -10.624 1.364 25.487 1.00 83.38 94 ALA A O 1
ATOM 686 N N . PRO A 1 95 ? -12.450 1.968 26.645 1.00 82.19 95 PRO A N 1
ATOM 687 C CA . PRO A 1 95 ? -13.340 0.967 26.050 1.00 82.19 95 PRO A CA 1
ATOM 688 C C . PRO A 1 95 ? -13.782 1.365 24.628 1.00 82.19 95 PRO A C 1
ATOM 690 O O . PRO A 1 95 ? -14.971 1.413 24.318 1.00 82.19 95 PRO A O 1
ATOM 693 N N . VAL A 1 96 ? -12.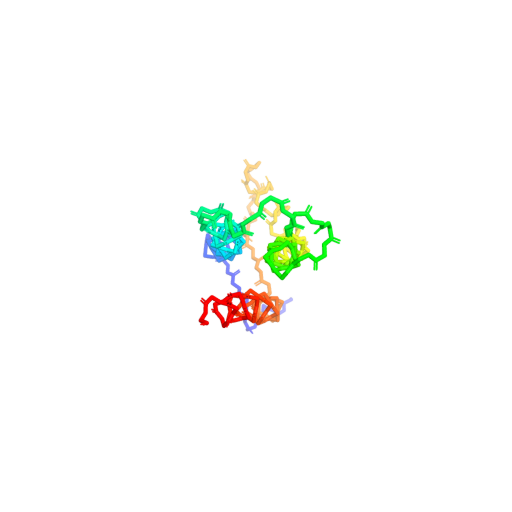824 1.692 23.760 1.00 83.06 96 VAL A N 1
ATOM 694 C CA . VAL A 1 96 ? -13.054 2.084 22.364 1.00 83.06 96 VAL A CA 1
ATOM 695 C C . VAL A 1 96 ? -12.761 0.887 21.466 1.00 83.06 96 VAL A C 1
ATOM 697 O O . VAL A 1 96 ? -11.755 0.201 21.648 1.00 83.06 96 VAL A O 1
ATOM 700 N N . ARG A 1 97 ? -13.637 0.619 20.495 1.00 81.62 97 ARG A N 1
ATOM 701 C CA . ARG A 1 97 ? -13.401 -0.395 19.463 1.00 81.62 97 ARG A CA 1
ATOM 702 C C . ARG A 1 97 ? -12.899 0.306 18.201 1.00 81.62 97 ARG A C 1
ATOM 704 O O . ARG A 1 97 ? -13.630 1.162 17.716 1.00 81.62 97 ARG A O 1
ATOM 711 N N . PRO A 1 98 ? -11.705 -0.042 17.686 1.00 85.00 98 PRO A N 1
ATOM 712 C CA . PRO A 1 98 ? -11.205 0.513 16.434 1.00 85.00 98 PRO A CA 1
ATOM 713 C C . PRO A 1 98 ? -12.205 0.266 15.303 1.00 85.00 98 PRO A C 1
ATOM 715 O O . PRO A 1 98 ? -12.715 -0.848 15.185 1.00 85.00 98 PRO A O 1
ATOM 718 N N . SER A 1 99 ? -12.491 1.269 14.484 1.00 86.50 99 SER A N 1
ATOM 719 C CA . SER A 1 99 ? -13.458 1.162 13.394 1.00 86.50 99 SER A CA 1
ATOM 720 C C . SER A 1 99 ? -13.058 1.996 12.180 1.00 86.50 99 SER A C 1
ATOM 722 O O . SER A 1 99 ? -12.334 2.988 12.280 1.00 86.50 99 SER A O 1
ATOM 724 N N . ILE A 1 100 ? -13.506 1.566 11.001 1.00 87.19 100 ILE A N 1
ATOM 725 C CA . ILE A 1 100 ? -13.320 2.283 9.737 1.00 87.19 100 ILE A CA 1
ATOM 726 C C . ILE A 1 100 ? -14.646 2.284 8.984 1.00 87.19 100 ILE A C 1
ATOM 728 O O . ILE A 1 100 ? -15.314 1.253 8.883 1.00 87.19 100 ILE A O 1
ATOM 732 N N . SER A 1 101 ? -14.998 3.428 8.397 1.00 87.19 101 SER A N 1
ATOM 733 C CA . SER A 1 101 ? -16.102 3.513 7.439 1.00 87.19 101 SER A CA 1
ATOM 734 C C . SER A 1 101 ? -15.796 2.663 6.202 1.00 87.19 101 SER A C 1
ATOM 736 O O . SER A 1 101 ? -14.801 2.904 5.518 1.00 87.19 101 SER A O 1
ATOM 738 N N . GLY A 1 102 ? -16.657 1.694 5.885 1.00 84.62 102 GLY A N 1
ATOM 739 C CA . GLY A 1 102 ? -16.488 0.842 4.707 1.00 84.62 102 GLY A CA 1
ATOM 740 C C . GLY A 1 102 ? -16.499 1.606 3.387 1.00 84.62 102 GLY A C 1
ATOM 741 O O . GLY A 1 102 ? -15.807 1.197 2.463 1.00 84.62 102 GLY A O 1
ATOM 742 N N . ASP A 1 103 ? -17.211 2.734 3.306 1.00 87.50 103 ASP A N 1
A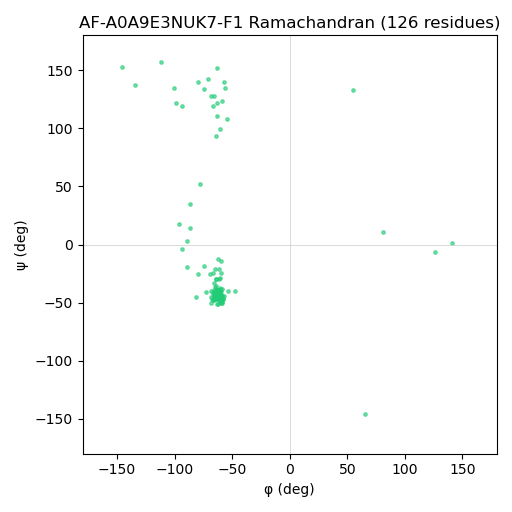TOM 743 C CA . ASP A 1 103 ? -17.197 3.605 2.123 1.00 87.50 103 ASP A CA 1
ATOM 744 C C . ASP A 1 103 ? -15.814 4.249 1.940 1.00 87.50 103 ASP A C 1
ATOM 746 O O . ASP A 1 103 ? -15.208 4.153 0.874 1.00 87.50 103 ASP A O 1
ATOM 750 N N . LEU A 1 104 ? -1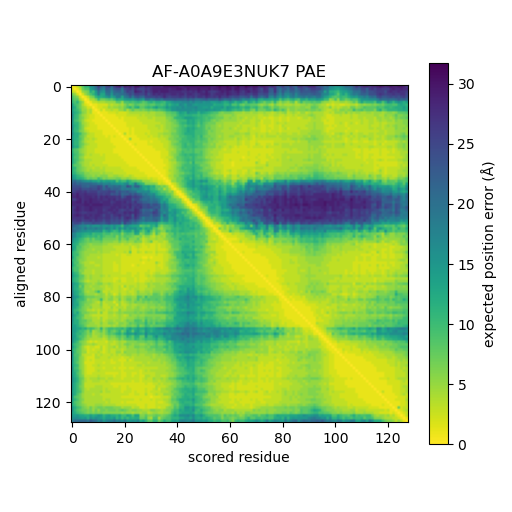5.246 4.799 3.021 1.00 85.00 104 LEU A N 1
ATOM 751 C CA . LEU A 1 104 ? -13.885 5.342 3.004 1.00 85.00 104 LEU A CA 1
ATOM 752 C C . LEU A 1 104 ? -12.864 4.253 2.656 1.00 85.00 104 LEU A C 1
ATOM 754 O O . LEU A 1 104 ? -12.004 4.473 1.807 1.00 85.00 104 LEU A O 1
ATOM 758 N N . PHE A 1 105 ? -12.988 3.071 3.265 1.00 86.56 105 PHE A N 1
ATOM 759 C CA . PHE A 1 105 ? -12.131 1.930 2.956 1.00 86.56 105 PHE A CA 1
ATOM 760 C C . PHE A 1 105 ? -12.219 1.531 1.478 1.00 86.56 105 PHE A C 1
ATOM 762 O O . PHE A 1 105 ? -11.188 1.371 0.830 1.00 86.56 105 PHE A O 1
ATOM 769 N N . PHE A 1 106 ? -13.431 1.412 0.930 1.00 88.62 106 PHE A N 1
ATOM 770 C CA . PHE A 1 106 ? -13.658 1.035 -0.462 1.00 88.62 106 PHE A CA 1
ATOM 771 C C . PHE A 1 106 ? -12.995 2.014 -1.434 1.00 88.62 106 PHE A C 1
ATOM 773 O O . PHE A 1 106 ? -12.243 1.587 -2.311 1.00 88.62 106 PHE A O 1
ATOM 780 N N . TRP A 1 107 ? -13.227 3.320 -1.268 1.00 90.38 107 TRP A N 1
ATOM 781 C CA . TRP A 1 107 ? -12.671 4.328 -2.173 1.00 90.38 107 TRP A CA 1
ATOM 782 C C . TRP A 1 107 ? -11.150 4.414 -2.088 1.00 90.38 107 TRP A C 1
ATOM 784 O O . TRP A 1 107 ? -10.482 4.471 -3.121 1.00 90.38 107 TRP A O 1
ATOM 794 N N . VAL A 1 108 ? -10.593 4.371 -0.877 1.00 89.44 108 VAL A N 1
ATOM 795 C CA . VAL A 1 108 ? -9.141 4.407 -0.673 1.00 89.44 108 VAL A CA 1
ATOM 796 C C . VAL A 1 108 ? -8.486 3.149 -1.245 1.00 89.44 108 VAL A C 1
ATOM 798 O O . VAL A 1 108 ? -7.505 3.249 -1.980 1.00 89.44 108 VAL A O 1
ATOM 801 N N . PHE A 1 109 ? -9.060 1.968 -0.997 1.00 89.50 109 PHE A N 1
ATOM 802 C CA . PHE A 1 109 ? -8.586 0.716 -1.585 1.00 89.50 109 PHE A CA 1
ATOM 803 C C . PHE A 1 109 ? -8.629 0.746 -3.114 1.00 89.50 109 PHE A C 1
ATOM 805 O O . PHE A 1 109 ? -7.661 0.351 -3.761 1.00 89.50 109 PHE A O 1
ATOM 812 N N . LEU A 1 110 ? -9.726 1.230 -3.704 1.00 91.81 110 LEU A N 1
ATOM 813 C CA . LEU A 1 110 ? -9.882 1.312 -5.154 1.00 91.81 110 LEU A CA 1
ATOM 814 C C . LEU A 1 110 ? -8.805 2.202 -5.787 1.00 91.81 110 LEU A C 1
ATOM 816 O O . LEU A 1 110 ? -8.205 1.815 -6.794 1.00 91.81 110 LEU A O 1
ATOM 820 N N . VAL A 1 111 ? -8.539 3.371 -5.197 1.00 90.19 111 VAL A N 1
ATOM 821 C CA . VAL A 1 111 ? -7.489 4.288 -5.663 1.00 90.19 111 VAL A CA 1
ATOM 822 C C . VAL A 1 111 ? -6.114 3.635 -5.541 1.00 90.19 111 VAL A C 1
ATOM 824 O O . VAL A 1 111 ? -5.388 3.570 -6.535 1.00 90.19 111 VAL A O 1
ATOM 827 N N . ASP A 1 112 ? -5.777 3.084 -4.374 1.00 89.69 112 ASP A N 1
ATOM 828 C CA . ASP A 1 112 ? -4.477 2.452 -4.130 1.00 89.69 112 ASP A CA 1
ATOM 829 C C . ASP A 1 112 ? -4.235 1.264 -5.064 1.00 89.69 112 ASP A C 1
ATOM 831 O O . ASP A 1 112 ? -3.183 1.179 -5.701 1.00 89.69 112 ASP A O 1
ATOM 835 N N . ALA A 1 113 ? -5.217 0.370 -5.200 1.00 89.50 113 ALA A N 1
ATOM 836 C CA . ALA A 1 113 ? -5.129 -0.797 -6.071 1.00 89.50 113 ALA A CA 1
ATOM 837 C C . ALA A 1 113 ? -4.957 -0.391 -7.541 1.00 89.50 113 ALA A C 1
ATOM 839 O O . ALA A 1 113 ? -4.160 -0.995 -8.260 1.00 89.50 113 ALA A O 1
ATOM 840 N N . THR A 1 114 ? -5.651 0.663 -7.980 1.00 92.94 114 THR A N 1
ATOM 841 C CA . THR A 1 114 ? -5.537 1.178 -9.350 1.00 92.94 114 THR A CA 1
ATOM 842 C C . THR A 1 114 ? -4.164 1.799 -9.600 1.00 92.94 114 THR A C 1
ATOM 844 O O . THR A 1 114 ? -3.533 1.507 -10.617 1.00 92.94 114 THR A O 1
ATOM 847 N N . VAL A 1 115 ? -3.665 2.622 -8.673 1.00 90.88 115 VAL A N 1
ATOM 848 C CA . VAL A 1 115 ? -2.361 3.286 -8.806 1.00 90.88 115 VAL A CA 1
ATOM 849 C C . VAL A 1 115 ? -1.223 2.271 -8.731 1.00 90.88 115 VAL A C 1
ATOM 851 O O . VAL A 1 115 ? -0.369 2.246 -9.618 1.00 90.88 115 VAL A O 1
ATOM 854 N N . ALA A 1 116 ? -1.215 1.405 -7.715 1.00 90.75 116 ALA A N 1
ATOM 855 C CA . ALA A 1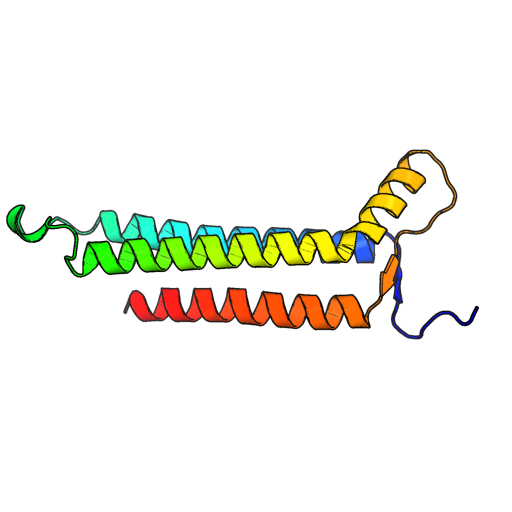 116 ? -0.186 0.385 -7.546 1.00 90.75 116 ALA A CA 1
ATOM 856 C C . ALA A 1 116 ? -0.218 -0.637 -8.690 1.00 90.75 116 ALA A C 1
ATOM 858 O O . ALA A 1 116 ? 0.823 -0.934 -9.279 1.00 90.75 116 ALA A O 1
ATOM 859 N N . GLY A 1 117 ? -1.406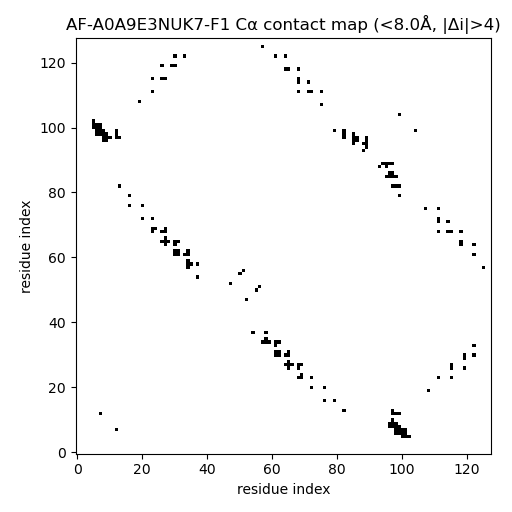 -1.125 -9.058 1.00 91.31 117 GLY A N 1
ATOM 860 C CA . GLY A 1 117 ? -1.590 -2.054 -10.171 1.00 91.31 117 GLY A CA 1
ATOM 861 C C . GLY A 1 117 ? -1.169 -1.452 -11.511 1.00 91.31 117 GLY A C 1
ATOM 862 O O . GLY A 1 117 ? -0.415 -2.076 -12.256 1.00 91.31 117 GLY A O 1
ATOM 863 N N . GLY A 1 118 ? -1.579 -0.214 -11.801 1.00 92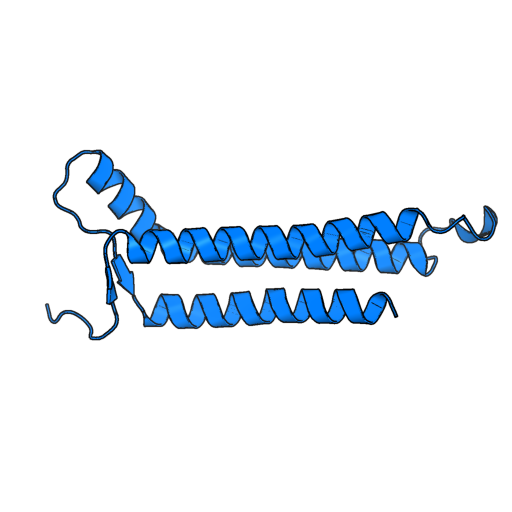.19 118 GLY A N 1
ATOM 864 C CA . GLY A 1 118 ? -1.188 0.504 -13.015 1.00 92.19 118 GLY A CA 1
ATOM 865 C C . GLY A 1 118 ? 0.317 0.767 -13.089 1.00 92.19 118 GLY A C 1
ATOM 866 O O . GLY A 1 118 ? 0.931 0.559 -14.137 1.00 92.19 118 GLY A O 1
ATOM 867 N N . ALA A 1 119 ? 0.936 1.155 -11.971 1.00 90.94 119 ALA A N 1
ATOM 868 C CA . ALA A 1 119 ? 2.380 1.347 -11.882 1.00 90.94 119 ALA A CA 1
ATOM 869 C C . ALA A 1 119 ? 3.147 0.037 -12.118 1.00 90.94 119 ALA A C 1
ATOM 871 O O . ALA A 1 119 ? 4.111 0.027 -12.885 1.00 90.94 119 ALA A O 1
ATOM 872 N N . LEU A 1 120 ? 2.702 -1.073 -11.521 1.00 89.88 120 LEU A N 1
ATOM 873 C CA . LEU A 1 120 ? 3.297 -2.395 -11.731 1.00 89.88 120 LEU A CA 1
ATOM 874 C C . LEU A 1 120 ? 3.138 -2.876 -13.175 1.00 89.88 120 LEU A C 1
ATOM 876 O O . LEU A 1 120 ? 4.120 -3.302 -13.778 1.00 89.88 120 LEU A O 1
ATOM 880 N N . ALA A 1 121 ? 1.942 -2.759 -13.754 1.00 92.06 121 ALA A N 1
ATOM 881 C CA . ALA A 1 121 ? 1.687 -3.149 -15.139 1.00 92.06 121 ALA A CA 1
ATOM 882 C C . ALA A 1 121 ? 2.520 -2.320 -16.132 1.00 92.06 121 ALA A C 1
ATOM 884 O O . ALA A 1 121 ? 3.099 -2.871 -17.068 1.00 92.06 121 ALA A O 1
ATOM 885 N N . SER A 1 122 ? 2.628 -1.005 -15.909 1.00 88.62 122 SER A N 1
ATOM 886 C CA . SER A 1 122 ? 3.502 -0.120 -16.691 1.00 88.62 122 SER A CA 1
ATOM 887 C C . SER A 1 122 ? 4.977 -0.507 -16.537 1.00 88.62 122 SER A C 1
ATOM 889 O O . SER A 1 122 ? 5.711 -0.626 -17.521 1.00 88.62 122 SER A O 1
ATOM 891 N N . GLY A 1 123 ? 5.406 -0.781 -15.302 1.00 84.75 123 GLY A N 1
ATOM 892 C CA . GLY A 1 123 ? 6.764 -1.215 -15.006 1.00 84.75 123 GLY A CA 1
ATOM 893 C C . GLY A 1 123 ? 7.126 -2.530 -15.693 1.00 84.75 123 GLY A C 1
ATOM 894 O O . GLY A 1 123 ? 8.209 -2.625 -16.273 1.00 84.75 123 GLY A O 1
ATOM 895 N N . TRP A 1 124 ? 6.207 -3.496 -15.702 1.00 84.81 124 TRP A N 1
ATOM 896 C CA . TRP A 1 124 ? 6.372 -4.786 -16.370 1.00 84.81 124 TRP A CA 1
ATOM 897 C C . TRP A 1 124 ? 6.416 -4.657 -17.892 1.00 84.81 124 TRP A C 1
ATOM 899 O O . TRP A 1 124 ? 7.333 -5.155 -18.524 1.00 84.81 124 TRP A O 1
ATOM 909 N N . ARG A 1 125 ? 5.503 -3.903 -18.511 1.00 84.06 125 ARG A N 1
ATOM 910 C CA . ARG A 1 125 ? 5.557 -3.679 -19.970 1.00 84.06 125 ARG A CA 1
ATOM 911 C C . ARG A 1 125 ? 6.839 -3.007 -20.428 1.00 84.06 125 ARG A C 1
ATOM 913 O O . ARG A 1 125 ? 7.218 -3.135 -21.580 1.00 84.06 125 ARG A O 1
ATOM 920 N N . SER A 1 126 ? 7.498 -2.266 -19.542 1.00 71.62 126 SER A N 1
ATOM 921 C CA . SER A 1 126 ? 8.788 -1.692 -19.884 1.00 71.62 126 SER A CA 1
ATOM 922 C C . SER A 1 126 ? 9.880 -2.763 -20.022 1.00 71.62 126 SER A C 1
ATOM 924 O O . SER A 1 126 ? 10.875 -2.476 -20.678 1.00 71.62 126 SER A O 1
ATOM 926 N N . THR A 1 127 ? 9.765 -3.934 -19.363 1.00 67.06 127 THR A N 1
ATOM 927 C CA . THR A 1 127 ? 10.808 -4.988 -19.326 1.00 67.06 127 THR A CA 1
ATOM 928 C C . THR A 1 127 ? 10.877 -5.882 -20.545 1.00 67.06 127 THR A C 1
ATOM 930 O O . THR A 1 127 ? 11.979 -6.386 -20.791 1.00 67.06 127 THR A O 1
ATOM 933 N N . ASP A 1 128 ? 9.764 -6.018 -21.256 1.00 61.31 128 ASP A N 1
ATOM 934 C CA . ASP A 1 128 ? 9.649 -6.722 -22.535 1.00 61.31 128 ASP A CA 1
ATOM 935 C C . ASP A 1 128 ? 10.248 -5.883 -23.679 1.00 61.31 128 ASP A C 1
ATOM 937 O O . ASP A 1 128 ? 10.925 -6.479 -24.546 1.00 61.31 128 ASP A O 1
#

Secondary structure (DSSP, 8-state):
-PPPTTEEETHHHHHHHHHHHHHHHHHHHHHHHHHHHTTSS--S-GGG-STT-HHHHHHHHHHHHHHHHHHHHHHHHHHTHHHHHHHHHHHTT--PPPEEEHHHHHHHHHHHHHHHHHHHHHHHHTT-